Protein AF-A0A183NQT3-F1 (afdb_monomer)

Sequence (171 aa):
MEGVRTRRGADIASDHYLVVANLKLKLKKNWTTGQTAIQRFNTAFLRVTDKLNEFKIALNNRSQVLQDLLKEEETSMEDNWKGIKEALISTCQDVLGLKKHHHKEWISIETLERIKERKNKKAATNNIRTRAEKIQAQAEYIEAKKQVKRSIRADKKKYVEELATTAEKSC

Radius of gyration: 28.98 Å; Cα contacts (8 Å, |Δi|>4): 105; chains: 1; bounding box: 44×87×65 Å

Secondary structure (DSSP, 8-state):
-TTEEEE---SSS-SSPEEEE-------------------B-GGGGGSHHHHHHHHHHHHHHHHHHHHHHHHS---HHHHHHHHHHHHHHHIIIII-B------TTS-HHHHHHHHHHHHHHHHHHH--SHHHHHHHHHHHHHHHHHHHHHHHHHHHHHHHHHHHHHHHT-

Structure (mmCIF, N/CA/C/O backbone):
data_AF-A0A183NQT3-F1
#
_entry.id   AF-A0A183NQT3-F1
#
loop_
_atom_site.group_PDB
_atom_site.id
_atom_site.type_symbol
_atom_site.label_atom_id
_atom_site.label_alt_id
_atom_site.label_comp_id
_atom_site.label_asym_id
_atom_site.label_entity_id
_atom_site.label_seq_id
_atom_site.pdbx_PDB_ins_code
_atom_site.Cartn_x
_atom_site.Cartn_y
_atom_site.Cartn_z
_atom_site.occupancy
_atom_site.B_iso_or_equiv
_atom_site.auth_seq_id
_atom_site.auth_comp_id
_atom_site.auth_asym_id
_atom_site.auth_atom_id
_atom_site.pdbx_PDB_model_num
ATOM 1 N N . MET A 1 1 ? 21.636 42.981 -16.904 1.00 53.44 1 MET A N 1
ATOM 2 C CA . MET A 1 1 ? 20.646 42.003 -16.402 1.00 53.44 1 MET A CA 1
ATOM 3 C C . MET A 1 1 ? 19.330 42.222 -17.138 1.00 53.44 1 MET A C 1
ATOM 5 O O . MET A 1 1 ? 18.613 43.160 -16.816 1.00 53.44 1 MET A O 1
ATOM 9 N N . GLU A 1 2 ? 19.026 41.412 -18.152 1.00 59.16 2 GLU A N 1
ATOM 10 C CA . GLU A 1 2 ? 17.733 41.467 -18.850 1.00 59.16 2 GLU A CA 1
ATOM 11 C C . GLU A 1 2 ? 16.650 40.827 -17.969 1.00 59.16 2 GLU A C 1
ATOM 13 O O . GLU A 1 2 ? 16.724 39.643 -17.656 1.00 59.16 2 GLU A O 1
ATOM 18 N N . GLY A 1 3 ? 15.663 41.612 -17.524 1.00 67.50 3 GLY A N 1
ATOM 19 C CA . GLY A 1 3 ? 14.501 41.103 -16.775 1.00 67.50 3 GLY A CA 1
ATOM 20 C C . GLY A 1 3 ? 14.358 41.585 -15.329 1.00 67.50 3 GLY A C 1
ATOM 21 O O . GLY A 1 3 ? 13.415 41.167 -14.657 1.00 67.50 3 GLY A O 1
ATOM 22 N N . VAL A 1 4 ? 15.240 42.472 -14.858 1.00 74.06 4 VAL A N 1
ATOM 23 C CA . VAL A 1 4 ? 15.110 43.153 -13.559 1.00 74.06 4 VAL A CA 1
ATOM 24 C C . VAL A 1 4 ? 14.459 44.519 -13.773 1.00 74.06 4 VAL A C 1
ATOM 26 O O . VAL A 1 4 ? 14.900 45.287 -14.625 1.00 74.06 4 VAL A O 1
ATOM 29 N N . ARG A 1 5 ? 13.389 44.819 -13.032 1.00 79.50 5 ARG A N 1
ATOM 30 C CA . ARG A 1 5 ? 12.691 46.109 -13.068 1.00 79.50 5 ARG A CA 1
ATOM 31 C C . ARG A 1 5 ? 12.443 46.611 -11.653 1.00 79.50 5 ARG A C 1
ATOM 33 O O . ARG A 1 5 ? 11.871 45.902 -10.828 1.00 79.50 5 ARG A O 1
ATOM 40 N N . THR A 1 6 ? 12.812 47.858 -11.408 1.00 73.75 6 THR A N 1
ATOM 41 C CA . THR A 1 6 ? 12.474 48.577 -10.179 1.00 73.75 6 THR A CA 1
ATOM 42 C C . THR A 1 6 ? 11.069 49.159 -10.317 1.00 73.75 6 THR A C 1
ATOM 44 O O . THR A 1 6 ? 10.767 49.824 -11.308 1.00 73.75 6 THR A O 1
ATOM 47 N N . ARG A 1 7 ? 10.187 48.886 -9.356 1.00 72.75 7 ARG A N 1
ATOM 48 C CA . ARG A 1 7 ? 8.823 49.423 -9.298 1.00 72.75 7 ARG A CA 1
ATOM 49 C C . ARG A 1 7 ? 8.755 50.500 -8.219 1.00 72.75 7 ARG A C 1
ATOM 51 O O . ARG A 1 7 ? 9.222 50.292 -7.102 1.00 72.75 7 ARG A O 1
ATOM 58 N N . ARG A 1 8 ? 8.172 51.654 -8.552 1.00 66.69 8 ARG A N 1
ATOM 59 C CA . ARG A 1 8 ? 7.832 52.683 -7.562 1.00 66.69 8 ARG A CA 1
ATOM 60 C C . ARG A 1 8 ? 6.480 52.341 -6.939 1.00 66.69 8 ARG A C 1
ATOM 62 O O . ARG A 1 8 ? 5.521 52.155 -7.680 1.00 66.69 8 ARG A O 1
ATOM 69 N N . GLY A 1 9 ? 6.434 52.274 -5.609 1.00 65.25 9 GLY A N 1
ATOM 70 C CA . GLY A 1 9 ? 5.207 52.103 -4.830 1.00 65.25 9 GLY A CA 1
ATOM 71 C C . GLY A 1 9 ? 4.992 50.684 -4.303 1.00 65.25 9 GLY A C 1
ATOM 72 O O . GLY A 1 9 ? 4.493 49.814 -5.013 1.00 65.25 9 GLY A O 1
ATOM 73 N N . ALA A 1 10 ? 5.315 50.480 -3.029 1.00 54.84 10 ALA A N 1
ATOM 74 C CA . ALA A 1 10 ? 4.466 49.696 -2.144 1.00 54.84 10 ALA A 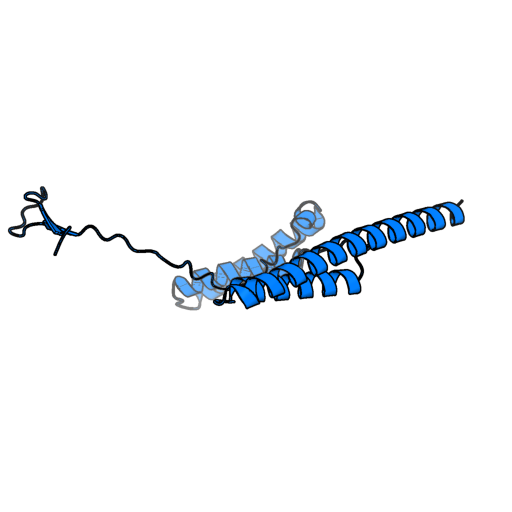CA 1
ATOM 75 C C . ALA A 1 10 ? 3.775 50.717 -1.232 1.00 54.84 10 ALA A C 1
ATOM 77 O O . ALA A 1 10 ? 4.438 51.640 -0.764 1.00 54.84 10 ALA A O 1
ATOM 78 N N . ASP A 1 11 ? 2.465 50.597 -1.031 1.00 57.91 11 ASP A N 1
ATOM 79 C CA . ASP A 1 11 ? 1.673 51.517 -0.200 1.00 57.91 11 ASP A CA 1
ATOM 80 C C . ASP A 1 11 ? 1.883 51.225 1.298 1.00 57.91 11 ASP A C 1
ATOM 82 O O . ASP A 1 11 ? 0.979 50.848 2.035 1.00 57.91 11 ASP A O 1
ATOM 86 N N . ILE A 1 12 ? 3.145 51.268 1.717 1.00 59.06 12 ILE A N 1
ATOM 87 C CA . ILE A 1 12 ? 3.623 51.128 3.090 1.00 59.06 12 ILE A CA 1
ATOM 88 C C . ILE A 1 12 ? 4.791 52.102 3.176 1.00 59.06 12 ILE A C 1
ATOM 90 O O . ILE A 1 12 ? 5.678 52.038 2.329 1.00 59.06 12 ILE A O 1
ATOM 94 N N . ALA A 1 13 ? 4.774 53.010 4.153 1.00 59.91 13 ALA A N 1
ATOM 95 C CA . ALA A 1 13 ? 5.751 54.083 4.354 1.00 59.91 13 ALA A CA 1
ATOM 96 C C . ALA A 1 13 ? 7.201 53.564 4.484 1.00 59.91 13 ALA A C 1
ATOM 98 O O . ALA A 1 13 ? 7.750 53.450 5.575 1.00 59.91 13 ALA A O 1
ATOM 99 N N . SER A 1 14 ? 7.814 53.226 3.354 1.00 68.31 14 SER A N 1
ATOM 100 C CA . SER A 1 14 ? 9.185 52.762 3.217 1.00 68.31 14 SER A CA 1
ATOM 101 C C . SER A 1 14 ? 9.861 53.592 2.134 1.00 68.31 14 SER A C 1
ATOM 103 O O . SER A 1 14 ? 9.324 53.816 1.052 1.00 68.31 14 SER A O 1
ATOM 105 N N . ASP A 1 15 ? 11.059 54.050 2.448 1.00 70.44 15 ASP A N 1
ATOM 106 C CA . ASP A 1 15 ? 11.978 54.814 1.608 1.00 70.44 15 ASP A CA 1
ATOM 107 C C . ASP A 1 15 ? 12.711 53.954 0.558 1.00 70.44 15 ASP A C 1
ATOM 109 O O . ASP A 1 15 ? 13.514 54.466 -0.224 1.00 70.44 15 ASP A O 1
ATOM 113 N N . HIS A 1 16 ? 12.413 52.651 0.489 1.00 71.50 16 HIS A N 1
ATOM 114 C CA . HIS A 1 16 ? 13.068 51.704 -0.409 1.00 71.50 16 HIS A CA 1
ATOM 115 C C . HIS A 1 16 ? 12.208 51.349 -1.635 1.00 71.50 16 HIS A C 1
ATOM 117 O O . HIS A 1 16 ? 11.006 51.100 -1.545 1.00 71.50 16 HIS A O 1
ATOM 123 N N . TYR A 1 17 ? 12.845 51.258 -2.810 1.00 71.94 17 TYR A N 1
ATOM 124 C CA . TYR A 1 17 ? 12.183 50.843 -4.051 1.00 71.94 17 TYR A CA 1
ATOM 125 C C . TYR A 1 17 ? 12.160 49.318 -4.214 1.00 71.94 17 TYR A C 1
ATOM 127 O O . TYR A 1 17 ? 13.194 48.655 -4.121 1.00 71.94 17 TYR A O 1
ATOM 135 N N . LEU A 1 18 ? 10.994 48.758 -4.552 1.00 74.56 18 LEU A N 1
ATOM 136 C CA . LEU A 1 18 ? 10.848 47.328 -4.814 1.00 74.56 18 LEU A CA 1
ATOM 137 C C . LEU A 1 18 ? 11.549 46.949 -6.124 1.00 74.56 18 LEU A C 1
ATOM 139 O O . LEU A 1 18 ? 11.184 47.427 -7.200 1.00 74.56 18 LEU A O 1
ATOM 143 N N . VAL A 1 19 ? 12.512 46.034 -6.058 1.00 81.06 19 VAL A N 1
ATOM 144 C CA . VAL A 1 19 ? 13.180 45.479 -7.241 1.00 81.06 19 VAL A CA 1
ATOM 145 C C . VAL A 1 19 ? 12.607 44.098 -7.542 1.00 81.06 19 VAL A C 1
ATOM 147 O O . VAL A 1 19 ? 12.641 43.204 -6.702 1.00 81.06 19 VAL A O 1
ATOM 150 N N . VAL A 1 20 ? 12.079 43.913 -8.753 1.00 78.62 20 VAL A N 1
ATOM 151 C CA . VAL A 1 20 ? 11.477 42.651 -9.205 1.00 78.62 20 VAL A CA 1
ATOM 152 C C . VAL A 1 20 ? 12.306 42.070 -10.343 1.00 78.62 20 VAL A C 1
ATOM 154 O O . VAL A 1 20 ? 12.566 42.754 -11.331 1.00 78.62 20 VAL A O 1
ATOM 157 N N . ALA A 1 21 ? 12.682 40.796 -10.238 1.00 85.62 21 ALA A N 1
ATOM 158 C CA . ALA A 1 21 ? 13.399 40.069 -11.281 1.00 85.62 21 ALA A CA 1
ATOM 159 C C . ALA A 1 21 ? 12.559 38.899 -11.804 1.00 85.62 21 ALA A C 1
ATOM 161 O O . ALA A 1 21 ? 12.088 38.070 -11.027 1.00 85.62 21 ALA A O 1
ATOM 162 N N . ASN A 1 22 ? 12.405 38.807 -13.125 1.00 80.88 22 ASN A N 1
ATOM 163 C CA . ASN A 1 22 ? 11.745 37.671 -13.765 1.00 80.88 22 ASN A CA 1
ATOM 164 C C . ASN A 1 22 ? 12.778 36.621 -14.184 1.00 80.88 22 ASN A C 1
ATOM 166 O O . ASN A 1 22 ? 13.622 36.875 -15.040 1.00 80.88 22 ASN A O 1
ATOM 170 N N . LEU A 1 23 ? 12.679 35.420 -13.611 1.00 82.56 23 LEU A N 1
ATOM 171 C CA . LEU A 1 23 ? 13.584 34.300 -13.873 1.00 82.56 23 LEU A CA 1
ATOM 172 C C . LEU A 1 23 ? 12.796 33.102 -14.410 1.00 82.56 23 LEU A C 1
ATOM 174 O O . LEU A 1 23 ? 11.821 32.660 -13.805 1.00 82.56 23 LEU A O 1
ATOM 178 N N . LYS A 1 24 ? 13.240 32.537 -15.538 1.00 81.00 24 LYS A N 1
ATOM 179 C CA . LYS A 1 24 ? 12.666 31.311 -16.109 1.00 81.00 24 LYS A CA 1
ATOM 180 C C . LYS A 1 24 ? 13.544 30.117 -15.751 1.00 81.00 24 LYS A C 1
ATOM 182 O O . LYS A 1 24 ? 14.491 29.795 -16.462 1.00 81.00 24 LYS A O 1
ATOM 187 N N . LEU A 1 25 ? 13.217 29.450 -14.650 1.00 80.56 25 LEU A N 1
ATOM 188 C CA . LEU A 1 25 ? 13.940 28.270 -14.177 1.00 80.56 25 LEU A CA 1
ATOM 189 C C . LEU A 1 25 ? 13.197 26.987 -14.566 1.00 80.56 25 LEU A C 1
ATOM 191 O O . LEU A 1 25 ? 11.978 26.889 -14.433 1.00 80.56 25 LEU A O 1
ATOM 195 N N . LYS A 1 26 ? 13.935 25.973 -15.027 1.00 79.06 26 LYS A N 1
ATOM 196 C CA . LYS A 1 26 ? 13.411 24.608 -15.173 1.00 79.06 26 LYS A CA 1
ATOM 197 C C . LYS A 1 26 ? 13.665 23.855 -13.873 1.00 79.06 26 LYS A C 1
ATOM 199 O O . LYS A 1 26 ? 14.770 23.373 -13.643 1.00 79.06 26 LYS A O 1
ATOM 204 N N . LEU A 1 27 ? 12.646 23.748 -13.027 1.00 79.19 27 LEU A N 1
ATOM 205 C CA . LEU A 1 27 ? 12.736 22.969 -11.796 1.00 79.19 27 LEU A CA 1
ATOM 206 C C . LEU A 1 27 ? 12.618 21.478 -12.115 1.00 79.19 27 LEU A C 1
ATOM 208 O O . LEU A 1 27 ? 11.625 21.016 -12.680 1.00 79.19 27 LEU A O 1
ATOM 212 N N . LYS A 1 28 ? 13.640 20.706 -11.742 1.00 74.06 28 LYS A N 1
ATOM 213 C CA . LYS A 1 28 ? 13.549 19.248 -11.745 1.00 74.06 28 LYS A CA 1
ATOM 214 C C . LYS A 1 28 ? 12.831 18.828 -10.469 1.00 74.06 28 LYS A C 1
ATOM 216 O O . LYS A 1 28 ? 13.300 19.109 -9.371 1.00 74.06 28 LYS A O 1
ATOM 221 N N . LYS A 1 29 ? 11.697 18.141 -10.609 1.00 70.69 29 LYS A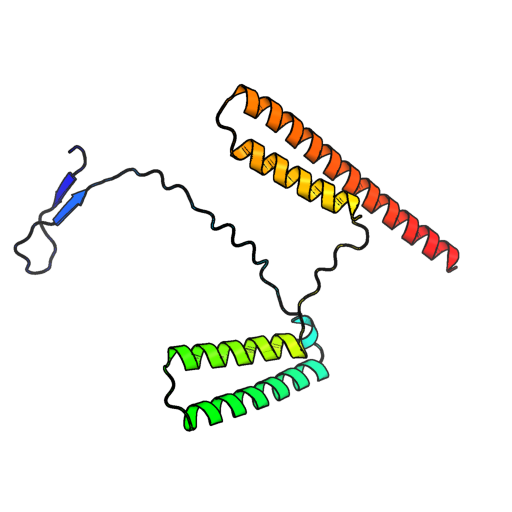 N 1
ATOM 222 C CA . LYS A 1 29 ? 11.017 17.538 -9.463 1.00 70.69 29 LYS A CA 1
ATOM 223 C C . LYS A 1 29 ? 11.902 16.422 -8.910 1.00 70.69 29 LYS A C 1
ATOM 225 O O . LYS A 1 29 ? 12.067 15.386 -9.558 1.00 70.69 29 LYS A O 1
ATOM 230 N N . ASN A 1 30 ? 12.453 16.634 -7.721 1.00 60.88 30 ASN A N 1
ATOM 231 C CA . ASN A 1 30 ? 13.021 15.556 -6.930 1.00 60.88 30 ASN A CA 1
ATOM 232 C C . ASN A 1 30 ? 11.842 14.745 -6.404 1.00 60.88 30 ASN A C 1
ATOM 234 O O . ASN A 1 30 ? 11.227 15.085 -5.398 1.00 60.88 30 ASN A O 1
ATOM 238 N N . TRP A 1 31 ? 11.469 13.699 -7.139 1.00 52.38 31 TRP A N 1
ATOM 239 C CA . TRP A 1 31 ? 10.695 12.630 -6.538 1.00 52.38 31 TRP A CA 1
ATOM 240 C C . TRP A 1 31 ? 11.596 12.042 -5.456 1.00 52.38 31 TRP A C 1
ATOM 242 O O . TRP A 1 31 ? 12.539 11.318 -5.769 1.00 52.38 31 TRP A O 1
ATOM 252 N N . THR A 1 32 ? 11.359 12.389 -4.192 1.00 57.34 32 THR A N 1
ATOM 253 C CA . THR A 1 32 ? 11.777 11.509 -3.109 1.00 57.34 32 THR A CA 1
ATOM 254 C C . THR A 1 32 ? 11.113 10.183 -3.423 1.00 57.34 32 THR A C 1
ATOM 256 O O . THR A 1 32 ? 9.886 10.088 -3.498 1.00 57.34 32 THR A O 1
ATOM 259 N N . THR A 1 33 ? 11.918 9.164 -3.706 1.00 53.53 33 THR A N 1
ATOM 260 C CA . THR A 1 33 ? 11.456 7.783 -3.826 1.00 53.53 33 THR A CA 1
ATOM 261 C C . THR A 1 33 ? 11.044 7.313 -2.429 1.00 53.53 33 THR A C 1
ATOM 263 O O . THR A 1 33 ? 11.646 6.422 -1.849 1.00 53.53 33 THR A O 1
ATOM 266 N N . GLY A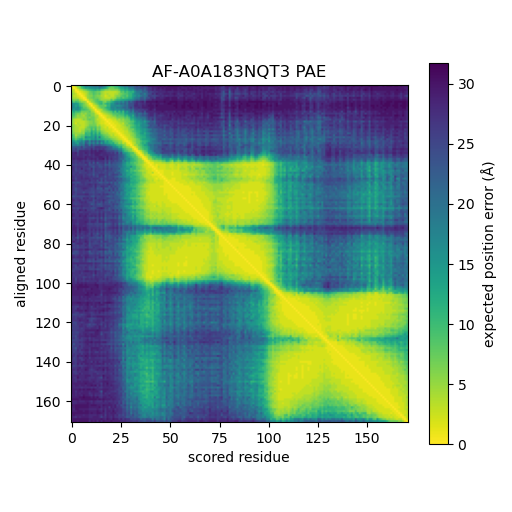 1 34 ? 10.038 7.961 -1.843 1.00 50.69 34 GLY A N 1
ATOM 267 C CA . GLY A 1 34 ? 9.370 7.542 -0.629 1.00 50.69 34 GLY A CA 1
ATOM 268 C C . GLY A 1 34 ? 8.410 6.437 -1.013 1.00 50.69 34 GLY A C 1
ATOM 269 O O . GLY A 1 34 ? 7.204 6.642 -1.090 1.00 50.69 34 GLY A O 1
ATOM 270 N N . GLN A 1 35 ? 8.951 5.263 -1.322 1.00 49.31 35 GLN A N 1
ATOM 271 C CA . GLN A 1 35 ? 8.153 4.058 -1.464 1.00 49.31 35 GLN A CA 1
ATOM 272 C C . GLN A 1 35 ? 7.859 3.474 -0.077 1.00 49.31 35 GLN A C 1
ATOM 274 O O . GLN A 1 35 ? 8.019 2.280 0.141 1.00 49.31 35 GLN A O 1
ATOM 279 N N . THR A 1 36 ? 7.387 4.293 0.863 1.00 53.41 36 THR A N 1
ATOM 280 C CA . THR A 1 36 ? 6.596 3.751 1.965 1.00 53.41 36 THR A CA 1
ATOM 281 C C . THR A 1 36 ? 5.196 3.638 1.397 1.00 53.41 36 THR A C 1
ATOM 283 O O . THR A 1 36 ? 4.457 4.620 1.327 1.00 53.41 36 THR A O 1
ATOM 286 N N . ALA A 1 37 ? 4.862 2.463 0.860 1.00 59.34 37 ALA A N 1
ATOM 287 C CA . ALA A 1 37 ? 3.482 2.173 0.506 1.00 59.34 37 ALA A CA 1
ATOM 288 C C . ALA A 1 37 ? 2.638 2.526 1.733 1.00 59.34 37 ALA A C 1
ATOM 290 O O . ALA A 1 37 ? 2.893 1.979 2.803 1.00 59.34 37 ALA A O 1
ATOM 291 N N . ILE A 1 38 ? 1.716 3.487 1.600 1.00 69.00 38 ILE A N 1
ATOM 292 C CA . ILE A 1 38 ? 0.835 3.883 2.700 1.00 69.00 38 ILE A CA 1
ATOM 293 C C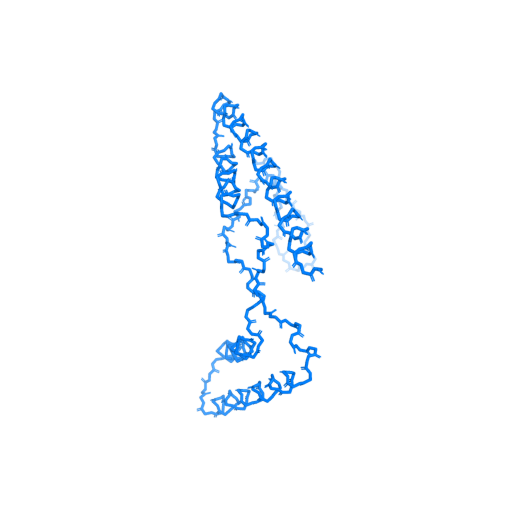 . ILE A 1 38 ? 0.123 2.610 3.146 1.00 69.00 38 ILE A C 1
ATOM 295 O O . ILE A 1 38 ? -0.756 2.110 2.438 1.00 69.00 38 ILE A O 1
ATOM 299 N N . GLN A 1 39 ? 0.550 2.058 4.279 1.00 73.38 39 GLN A N 1
ATOM 300 C CA . GLN A 1 39 ? -0.080 0.892 4.863 1.00 73.38 39 GLN A CA 1
ATOM 301 C C . GLN A 1 39 ? -1.436 1.359 5.377 1.00 73.38 39 GLN A C 1
ATOM 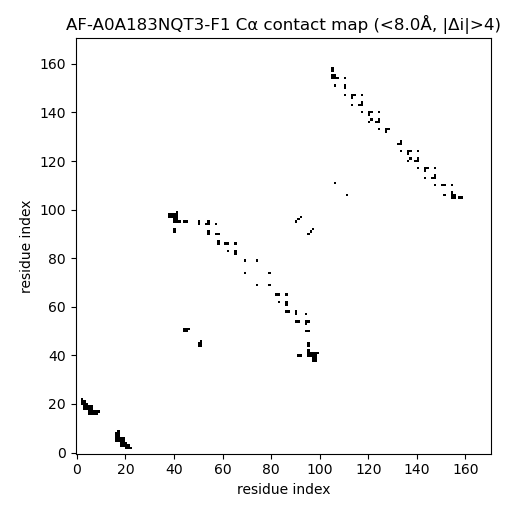303 O O . GLN A 1 39 ? -1.534 2.198 6.268 1.00 73.38 39 GLN A O 1
ATOM 308 N N . ARG A 1 40 ? -2.499 0.898 4.721 1.00 87.12 40 ARG A N 1
ATOM 309 C CA . ARG A 1 40 ? -3.871 1.229 5.107 1.00 87.12 40 ARG A CA 1
ATOM 310 C C . ARG A 1 40 ? -4.329 0.225 6.149 1.00 87.12 40 ARG A C 1
ATOM 312 O O . ARG A 1 40 ? -4.052 -0.957 5.989 1.00 87.12 40 ARG A O 1
ATOM 319 N N . PHE A 1 41 ? -5.073 0.667 7.153 1.00 91.06 41 PHE A N 1
ATOM 320 C CA . PHE A 1 41 ? -5.751 -0.237 8.082 1.00 91.06 41 PHE A CA 1
ATOM 321 C C . PHE A 1 41 ? -7.009 -0.842 7.452 1.00 91.06 41 PHE A C 1
ATOM 323 O O . PHE A 1 41 ? -7.577 -0.290 6.499 1.00 91.06 41 PHE A O 1
ATOM 330 N N . ASN A 1 42 ? -7.451 -1.989 7.966 1.00 88.19 42 ASN A N 1
ATOM 331 C CA . ASN A 1 42 ? -8.672 -2.631 7.495 1.00 88.19 42 ASN A CA 1
ATOM 332 C C . ASN A 1 42 ? -9.928 -1.997 8.119 1.00 88.19 42 ASN A C 1
ATOM 334 O O . ASN A 1 42 ? -10.519 -2.517 9.061 1.00 88.19 42 ASN A O 1
ATOM 338 N N . THR A 1 43 ? -10.384 -0.880 7.552 1.00 89.62 43 THR A N 1
ATOM 339 C CA . THR A 1 43 ? -11.582 -0.170 8.035 1.00 89.62 43 THR A CA 1
ATOM 340 C C . THR A 1 43 ? -12.889 -0.949 7.857 1.00 89.62 43 THR A C 1
ATOM 342 O O . THR A 1 43 ? -13.909 -0.545 8.408 1.00 89.62 43 THR A O 1
ATOM 345 N N . ALA A 1 44 ? -12.891 -2.075 7.131 1.00 89.19 44 ALA A N 1
ATOM 346 C CA . ALA A 1 44 ? -14.075 -2.926 7.017 1.00 89.19 44 ALA A CA 1
ATOM 347 C C . ALA A 1 44 ? -14.484 -3.531 8.369 1.00 89.19 44 ALA A C 1
ATOM 349 O O . ALA A 1 44 ? -15.676 -3.717 8.601 1.00 89.19 44 ALA A O 1
ATOM 350 N N . PHE A 1 45 ? -13.532 -3.765 9.282 1.00 89.12 45 PHE A N 1
ATOM 351 C CA . PHE A 1 45 ? -13.836 -4.278 10.621 1.00 89.12 45 PHE A CA 1
ATOM 352 C C . PHE A 1 45 ? -14.650 -3.304 11.471 1.00 89.12 45 PHE A C 1
ATOM 354 O O . PHE A 1 45 ? -15.401 -3.749 12.328 1.00 89.12 45 PHE A O 1
ATOM 361 N N . LEU A 1 46 ? -14.609 -2.001 11.178 1.00 90.69 46 LEU A N 1
ATOM 362 C CA . LEU A 1 46 ? -15.473 -1.023 11.846 1.00 90.69 46 LEU A CA 1
ATOM 363 C C . LEU A 1 46 ? -16.956 -1.181 11.470 1.00 90.69 46 LEU A C 1
ATOM 365 O O . LEU A 1 46 ? -17.807 -0.560 12.091 1.00 90.69 46 LEU A O 1
ATOM 369 N N . ARG A 1 47 ? -17.290 -1.997 10.461 1.00 90.88 47 ARG A N 1
ATOM 370 C CA . ARG A 1 47 ? -18.685 -2.356 10.158 1.00 90.88 47 ARG A CA 1
ATOM 371 C C . ARG A 1 47 ? -19.198 -3.511 11.017 1.00 90.88 47 ARG A C 1
ATOM 373 O O . ARG A 1 47 ? -20.402 -3.731 11.057 1.00 90.88 47 ARG A O 1
ATOM 380 N N . VAL A 1 48 ? -18.301 -4.257 11.660 1.00 92.81 48 VAL A N 1
ATOM 381 C CA . VAL A 1 48 ? -18.651 -5.358 12.559 1.00 92.81 48 VAL A CA 1
ATOM 382 C C . VAL A 1 48 ? -18.815 -4.778 13.960 1.00 92.81 48 VAL A C 1
ATOM 384 O O . VAL A 1 48 ? -17.867 -4.218 14.508 1.00 92.81 48 VAL A O 1
ATOM 387 N N . THR A 1 49 ? -20.014 -4.902 14.531 1.00 94.62 49 THR A N 1
ATOM 388 C CA . THR A 1 49 ? -20.391 -4.270 15.807 1.00 94.62 49 THR A CA 1
ATOM 389 C C . THR A 1 49 ? -19.423 -4.606 16.941 1.00 94.62 49 THR A C 1
ATOM 391 O O . THR A 1 49 ? -18.951 -3.699 17.625 1.00 94.62 49 THR A O 1
ATOM 394 N N . ASP A 1 50 ? -19.051 -5.880 17.087 1.00 93.75 50 ASP A N 1
ATOM 395 C CA . ASP A 1 50 ? -18.147 -6.332 18.152 1.00 93.75 50 ASP A CA 1
ATOM 396 C C . ASP A 1 50 ? -16.756 -5.706 18.020 1.00 93.75 50 ASP A C 1
ATOM 398 O O . ASP A 1 50 ? -16.214 -5.163 18.980 1.00 93.75 50 ASP A O 1
ATOM 402 N N . LYS A 1 51 ? -16.211 -5.684 16.797 1.00 93.50 51 LYS A N 1
ATOM 403 C CA . LYS A 1 51 ? -14.905 -5.077 16.501 1.00 93.50 51 LYS A CA 1
ATOM 404 C C . LYS A 1 51 ? -14.909 -3.563 16.679 1.00 93.50 51 LYS A C 1
ATOM 406 O O . LYS A 1 51 ? -13.917 -2.994 17.124 1.00 93.50 51 LYS A O 1
ATOM 411 N N . LEU A 1 52 ? -16.010 -2.894 16.342 1.00 94.06 52 LEU A N 1
ATOM 412 C CA . LEU A 1 52 ? -16.163 -1.461 16.583 1.00 94.06 52 LEU A CA 1
ATOM 413 C C . LEU A 1 52 ? -16.199 -1.151 18.087 1.00 94.06 52 LEU A C 1
ATOM 415 O O . LEU A 1 52 ? -15.598 -0.166 18.517 1.00 94.06 52 LEU A O 1
ATOM 419 N N . ASN A 1 53 ? -16.869 -1.980 18.888 1.00 95.56 53 ASN A N 1
ATOM 420 C CA . ASN A 1 53 ? -16.890 -1.826 20.342 1.00 95.56 53 ASN A CA 1
ATOM 421 C C . ASN A 1 53 ? -15.511 -2.091 20.956 1.00 95.56 53 ASN A C 1
ATOM 423 O O . ASN A 1 53 ? -15.043 -1.286 21.758 1.00 95.56 53 ASN A O 1
ATOM 427 N N . GLU A 1 54 ? -14.822 -3.144 20.513 1.00 96.12 54 GLU A N 1
ATOM 428 C CA . GLU A 1 54 ? -13.432 -3.429 20.887 1.00 96.12 54 GLU A CA 1
ATOM 429 C C . GLU A 1 54 ? -12.515 -2.236 20.573 1.00 96.12 54 GLU A C 1
ATOM 431 O O . GLU A 1 54 ? -11.745 -1.802 21.428 1.00 96.12 54 GLU A O 1
ATOM 436 N N . PHE A 1 55 ? -12.658 -1.632 19.386 1.00 96.19 55 PHE A N 1
ATOM 437 C CA . PHE A 1 55 ? -11.902 -0.440 18.993 1.00 96.19 55 PHE A CA 1
ATOM 438 C C . PHE A 1 55 ? -12.165 0.747 19.925 1.00 96.19 55 PHE A C 1
ATOM 440 O O . PHE A 1 55 ? -11.219 1.398 20.366 1.00 96.19 55 PHE A O 1
ATOM 447 N N . LYS A 1 56 ? -13.435 1.026 20.249 1.00 96.06 56 LYS A N 1
ATOM 448 C CA . LYS A 1 56 ? -13.812 2.111 21.170 1.00 96.06 56 LYS A CA 1
ATOM 449 C C . LYS A 1 56 ? -13.213 1.907 22.560 1.00 96.06 56 LYS A C 1
ATOM 451 O O . LYS A 1 56 ? -12.658 2.848 23.116 1.00 96.06 56 LYS A O 1
ATOM 456 N N . ILE A 1 57 ? -13.308 0.692 23.103 1.00 96.31 57 ILE A N 1
ATOM 457 C CA . ILE A 1 57 ? -12.775 0.361 24.431 1.00 96.31 57 ILE A CA 1
ATOM 458 C C . ILE A 1 57 ? -11.252 0.508 24.435 1.00 96.31 57 ILE A C 1
ATOM 460 O O . ILE A 1 57 ? -10.707 1.210 25.283 1.00 96.31 57 ILE A O 1
ATOM 464 N N . ALA A 1 58 ? -10.564 -0.089 23.458 1.00 96.81 58 ALA A N 1
ATOM 465 C CA . ALA A 1 58 ? -9.110 -0.018 23.358 1.00 96.81 58 ALA A CA 1
ATOM 466 C C . ALA A 1 58 ? -8.608 1.426 23.198 1.00 96.81 58 ALA A C 1
ATOM 468 O O . ALA A 1 58 ? -7.628 1.809 23.839 1.00 96.81 58 ALA A O 1
ATOM 469 N N . LEU A 1 59 ? -9.296 2.238 22.387 1.00 96.44 59 LEU A N 1
ATOM 470 C CA . LEU A 1 59 ? -8.957 3.648 22.218 1.00 96.44 59 LEU A CA 1
ATOM 471 C C . LEU A 1 59 ? -9.155 4.430 23.517 1.00 96.44 59 LEU A C 1
ATOM 473 O O . LEU A 1 59 ? -8.267 5.175 23.914 1.00 96.44 59 LEU A O 1
ATOM 477 N N . ASN A 1 60 ? -10.295 4.253 24.186 1.00 96.19 60 ASN A N 1
ATOM 478 C CA . ASN A 1 60 ? -10.594 4.954 25.434 1.00 96.19 60 ASN A CA 1
ATOM 479 C C . ASN A 1 60 ? -9.577 4.620 26.526 1.00 96.19 60 ASN A C 1
ATOM 481 O O . ASN A 1 60 ? -9.070 5.527 27.178 1.00 96.19 60 ASN A O 1
ATOM 485 N N . ASN A 1 61 ? -9.221 3.343 26.668 1.00 95.19 61 ASN A N 1
ATOM 486 C CA . ASN A 1 61 ? -8.229 2.909 27.647 1.00 95.19 61 ASN A CA 1
ATOM 487 C C . ASN A 1 61 ? -6.865 3.568 27.391 1.00 95.19 61 ASN A C 1
ATOM 489 O O . ASN A 1 61 ? -6.241 4.071 28.319 1.00 95.19 61 ASN A O 1
ATOM 493 N N . ARG A 1 62 ? -6.410 3.625 26.132 1.00 95.19 62 ARG A N 1
ATOM 494 C CA . ARG A 1 62 ? -5.140 4.286 25.785 1.00 95.19 62 ARG A CA 1
ATOM 495 C C . ARG A 1 62 ? -5.187 5.796 25.947 1.00 95.19 62 ARG A C 1
ATOM 497 O O . ARG A 1 62 ? -4.213 6.378 26.408 1.00 95.19 62 ARG A O 1
ATOM 504 N N . SER A 1 63 ? -6.300 6.424 25.585 1.00 92.44 63 SER A N 1
ATOM 505 C CA . SER A 1 63 ? -6.498 7.858 25.788 1.00 92.44 63 SER A CA 1
ATOM 506 C C . SER A 1 63 ? -6.476 8.221 27.270 1.00 92.44 63 SER A C 1
ATOM 508 O O . SER A 1 63 ? -5.930 9.261 27.615 1.00 92.44 63 SER A O 1
ATOM 510 N N . GLN A 1 64 ? -7.016 7.364 28.141 1.00 94.06 64 GLN A N 1
ATOM 511 C CA . GLN A 1 64 ? -6.955 7.570 29.586 1.00 94.06 64 GLN A CA 1
ATOM 512 C C . GLN A 1 64 ? -5.510 7.510 30.093 1.00 94.06 64 GLN A C 1
ATOM 514 O O . GLN A 1 64 ? -5.054 8.453 30.729 1.00 94.06 64 GLN A O 1
ATOM 519 N N . VAL A 1 65 ? -4.762 6.465 29.717 1.00 92.38 65 VAL A N 1
ATOM 520 C CA . VAL A 1 65 ? -3.331 6.339 30.055 1.00 92.38 65 VAL A CA 1
ATOM 521 C C . VAL A 1 65 ? -2.535 7.550 29.561 1.00 92.38 65 VAL A C 1
ATOM 523 O O . VAL A 1 65 ? -1.711 8.085 30.294 1.00 92.38 65 VAL A O 1
ATOM 526 N N . LEU A 1 66 ? -2.813 8.020 28.340 1.00 90.75 66 LEU A N 1
ATOM 527 C CA . LEU A 1 66 ? -2.191 9.223 27.791 1.00 90.75 66 LEU A CA 1
ATOM 528 C C . LEU A 1 66 ? -2.533 10.467 28.624 1.00 90.75 66 LEU A C 1
ATOM 530 O O . LEU A 1 66 ? -1.648 11.253 28.928 1.00 90.75 66 LEU A O 1
ATOM 534 N N . GLN A 1 67 ? -3.799 10.664 28.995 1.00 89.75 67 GLN A N 1
ATOM 535 C CA . GLN A 1 67 ? -4.205 11.811 29.812 1.00 89.75 67 GLN A CA 1
ATOM 536 C C . GLN A 1 67 ? -3.552 11.816 31.190 1.00 89.75 67 GLN A C 1
ATOM 538 O O . GLN A 1 67 ? -3.244 12.890 31.695 1.00 89.75 67 GLN A O 1
ATOM 543 N N . ASP A 1 68 ? -3.378 10.649 31.802 1.00 90.44 68 ASP A N 1
ATOM 544 C CA . ASP A 1 68 ? -2.766 10.553 33.122 1.00 90.44 68 ASP A CA 1
ATOM 545 C C . ASP A 1 68 ? -1.255 10.823 33.044 1.00 90.44 68 ASP A C 1
ATOM 547 O O . ASP A 1 68 ? -0.755 11.627 33.825 1.00 90.44 68 ASP A O 1
ATOM 551 N N . LEU A 1 69 ? -0.568 10.323 32.007 1.00 88.44 69 LEU A N 1
ATOM 552 C CA . LEU A 1 69 ? 0.823 10.699 31.699 1.00 88.44 69 LEU A CA 1
ATOM 553 C C . LEU A 1 69 ? 0.992 12.216 31.507 1.00 88.44 69 LEU A C 1
ATOM 555 O O . LEU A 1 69 ? 1.908 12.814 32.060 1.00 88.44 69 LEU A O 1
ATOM 559 N N . LEU A 1 70 ? 0.073 12.855 30.777 1.00 87.00 70 LEU A N 1
ATOM 560 C CA . LEU A 1 70 ? 0.104 14.302 30.521 1.00 87.00 70 LEU A CA 1
ATOM 561 C C . LEU A 1 70 ? -0.126 15.167 31.770 1.00 87.00 70 LEU A C 1
ATOM 563 O O . LEU A 1 70 ? 0.140 16.366 31.734 1.00 87.00 70 LEU A O 1
ATOM 567 N N . LYS A 1 71 ? -0.678 14.605 32.852 1.00 84.81 71 LYS A N 1
ATOM 568 C CA . LYS A 1 71 ? -0.834 15.313 34.134 1.00 84.81 71 LYS A CA 1
ATOM 569 C C . LYS A 1 71 ? 0.406 15.184 35.016 1.00 84.81 71 LYS A C 1
ATOM 571 O O . LYS A 1 71 ? 0.612 16.043 35.869 1.00 84.81 71 LYS A O 1
ATOM 576 N N . GLU A 1 72 ? 1.172 14.107 34.854 1.00 80.44 72 GLU A N 1
ATOM 577 C CA . GLU A 1 72 ? 2.350 13.805 35.673 1.00 80.44 72 GLU A CA 1
ATOM 578 C C . GLU A 1 72 ? 3.644 14.385 35.088 1.00 80.44 72 GLU A C 1
ATOM 580 O O . GLU A 1 72 ? 4.555 14.718 35.845 1.00 80.44 72 GLU A O 1
ATOM 585 N N . GLU A 1 73 ? 3.726 14.541 33.765 1.00 78.31 73 GLU A N 1
ATOM 586 C CA . GLU A 1 73 ? 4.939 14.966 33.067 1.00 78.31 73 GLU A CA 1
ATOM 587 C C . GLU A 1 73 ? 4.729 16.294 32.319 1.00 78.31 73 GLU A C 1
ATOM 589 O O . GLU A 1 73 ? 3.751 16.480 31.595 1.00 78.31 73 GLU A O 1
ATOM 594 N N . GLU A 1 74 ? 5.659 17.240 32.485 1.00 75.06 74 GLU A N 1
ATOM 595 C CA . GLU A 1 74 ? 5.630 18.536 31.799 1.00 75.06 74 GLU A CA 1
ATOM 596 C C . GLU A 1 74 ? 6.162 18.369 30.362 1.00 75.06 74 GLU A C 1
ATOM 598 O O . GLU A 1 74 ? 7.318 18.651 30.046 1.00 75.06 74 GLU A O 1
ATOM 603 N N . THR A 1 75 ? 5.323 17.818 29.484 1.00 79.31 75 THR A N 1
ATOM 604 C CA . THR A 1 75 ? 5.679 17.475 28.102 1.00 79.31 75 THR A CA 1
ATOM 605 C C . THR A 1 75 ? 5.441 18.631 27.129 1.00 79.31 75 THR A C 1
ATOM 607 O O . THR A 1 75 ? 4.486 19.407 27.236 1.00 79.31 75 THR A O 1
ATOM 610 N N . SER A 1 76 ? 6.305 18.741 26.115 1.00 89.25 76 SER A N 1
ATOM 611 C CA . SER A 1 76 ? 6.130 19.712 25.031 1.00 89.25 76 SER A CA 1
ATOM 612 C C . SER A 1 76 ? 4.852 19.427 24.242 1.00 89.25 76 SER A C 1
ATOM 614 O O . SER A 1 76 ? 4.433 18.281 24.074 1.00 89.25 76 SER A O 1
ATOM 616 N N . MET A 1 77 ? 4.257 20.465 23.653 1.00 87.62 77 MET A N 1
ATOM 617 C CA . MET A 1 77 ? 3.068 20.300 22.816 1.00 87.62 77 MET A CA 1
ATOM 618 C C . MET A 1 77 ? 3.312 19.394 21.593 1.00 87.62 77 MET A C 1
ATOM 620 O O . MET A 1 77 ? 2.393 18.717 21.128 1.00 87.62 77 MET A O 1
ATOM 624 N N . GLU A 1 78 ? 4.554 19.338 21.103 1.00 87.38 78 GLU A N 1
ATOM 625 C CA . GLU A 1 78 ? 4.966 18.414 20.038 1.00 87.38 78 GLU A CA 1
ATOM 626 C C . GLU A 1 78 ? 4.937 16.951 20.519 1.00 87.38 78 GLU A C 1
ATOM 628 O O . GLU A 1 78 ? 4.441 16.069 19.812 1.00 87.38 78 GLU A O 1
ATOM 633 N N . ASP A 1 79 ? 5.393 16.698 21.748 1.00 87.94 79 ASP A N 1
ATOM 634 C CA . ASP A 1 79 ? 5.384 15.367 22.362 1.00 87.94 79 ASP A CA 1
ATOM 635 C C . ASP A 1 79 ? 3.949 14.905 22.642 1.00 87.94 79 ASP A C 1
ATOM 637 O O . ASP A 1 79 ? 3.594 13.757 22.366 1.00 87.94 79 ASP A O 1
ATOM 641 N N . ASN A 1 80 ? 3.079 15.829 23.055 1.00 88.62 80 ASN A N 1
ATOM 642 C CA . ASN A 1 80 ? 1.650 15.568 23.251 1.00 88.62 80 ASN A CA 1
ATOM 643 C C . ASN A 1 80 ? 0.990 15.127 21.945 1.00 88.62 80 ASN A C 1
ATOM 645 O O . ASN A 1 80 ? 0.262 14.131 21.891 1.00 88.62 80 ASN A O 1
ATOM 649 N N . TRP A 1 81 ? 1.275 15.849 2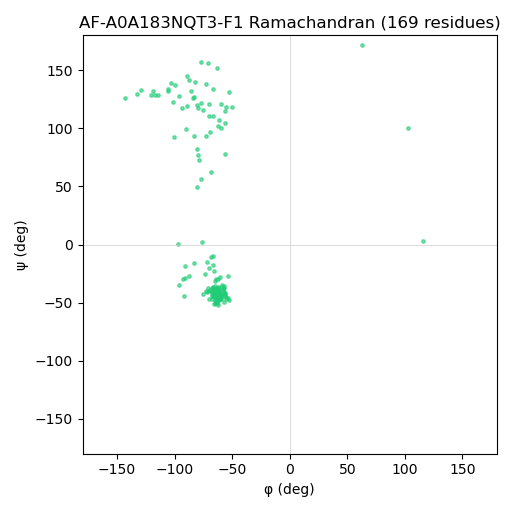0.861 1.00 91.88 81 TRP A N 1
ATOM 650 C CA . TRP A 1 81 ? 0.767 15.508 19.540 1.00 91.88 81 TRP A CA 1
ATOM 651 C C . TRP A 1 81 ? 1.277 14.145 19.059 1.00 91.88 81 TRP A C 1
ATOM 653 O O . TRP A 1 81 ? 0.515 13.350 18.493 1.00 91.88 81 TRP A O 1
ATOM 663 N N . LYS A 1 82 ? 2.550 13.838 19.325 1.00 93.00 82 LYS A N 1
ATOM 664 C CA . LYS A 1 82 ? 3.146 12.535 19.027 1.00 93.00 82 LYS A CA 1
ATOM 665 C C . LYS A 1 82 ? 2.452 11.409 19.797 1.00 93.00 82 LYS A C 1
ATOM 667 O O . LYS A 1 82 ? 2.061 10.424 19.170 1.00 93.00 82 LYS A O 1
ATOM 672 N N . GLY A 1 83 ? 2.208 11.582 21.094 1.00 92.56 83 GLY A N 1
ATOM 673 C CA . GLY A 1 83 ? 1.518 10.594 21.925 1.00 92.56 83 GLY A CA 1
ATOM 674 C C . GLY A 1 83 ? 0.091 10.297 21.448 1.00 92.56 83 GLY A C 1
ATOM 675 O O . GLY A 1 83 ? -0.287 9.133 21.301 1.00 92.56 83 GLY A O 1
ATOM 676 N N . ILE A 1 84 ? -0.685 11.328 21.085 1.00 92.38 84 ILE A N 1
ATOM 677 C CA . ILE A 1 84 ? -2.033 11.153 20.505 1.00 92.38 84 ILE A CA 1
ATOM 678 C C . ILE A 1 84 ? -1.964 10.336 19.211 1.00 92.38 84 ILE A C 1
ATOM 680 O O . ILE A 1 84 ? -2.745 9.404 18.990 1.00 92.38 84 ILE A O 1
ATOM 684 N N . LYS A 1 85 ? -1.014 10.678 18.338 1.00 93.81 85 LYS A N 1
ATOM 685 C CA . LYS A 1 85 ? -0.825 9.987 17.065 1.00 93.81 85 LYS A CA 1
ATOM 686 C C . LYS A 1 85 ? -0.452 8.518 17.280 1.00 93.81 85 LYS A C 1
ATOM 688 O O . LYS A 1 85 ? -0.994 7.653 16.592 1.00 93.81 85 LYS A O 1
ATOM 693 N N . GLU A 1 86 ? 0.429 8.225 18.230 1.00 93.31 86 GLU A N 1
ATOM 694 C CA . GLU A 1 86 ? 0.847 6.864 18.579 1.00 93.31 86 GLU A CA 1
ATOM 695 C C . GLU A 1 86 ? -0.292 6.044 19.198 1.00 93.31 86 GLU A C 1
ATOM 697 O O . GLU A 1 86 ? -0.496 4.894 18.800 1.00 93.31 86 GLU A O 1
ATOM 702 N N . ALA A 1 87 ? -1.106 6.631 20.081 1.00 94.38 87 ALA A N 1
ATOM 703 C CA . ALA A 1 87 ? -2.285 5.978 20.653 1.00 94.38 87 ALA A CA 1
ATOM 704 C C . ALA A 1 87 ? -3.311 5.585 19.572 1.00 94.38 87 ALA A C 1
ATOM 706 O O . ALA A 1 87 ? -3.842 4.470 19.571 1.00 94.38 87 ALA A O 1
ATOM 707 N N . LEU A 1 88 ? -3.552 6.467 18.596 1.00 93.81 88 LEU A N 1
ATOM 708 C CA . LEU A 1 88 ? -4.445 6.183 17.470 1.00 93.81 88 LEU A CA 1
ATOM 709 C C . LEU A 1 88 ? -3.882 5.100 16.541 1.00 93.81 88 LEU A C 1
ATOM 711 O O . LEU A 1 88 ? -4.605 4.171 16.171 1.00 93.81 88 LEU A O 1
ATOM 715 N N . ILE A 1 89 ? -2.602 5.201 16.166 1.00 93.12 89 ILE A N 1
ATOM 716 C CA . ILE A 1 89 ? -1.948 4.245 15.261 1.00 93.12 89 ILE A CA 1
ATOM 717 C C . ILE A 1 89 ? -1.888 2.854 15.893 1.00 93.12 89 ILE A C 1
ATOM 719 O O . ILE A 1 89 ? -2.285 1.889 15.242 1.00 93.12 89 ILE A O 1
ATOM 723 N N . SER A 1 90 ? -1.453 2.752 17.151 1.00 93.88 90 SER A N 1
ATOM 724 C CA . SER A 1 90 ? -1.379 1.477 17.878 1.00 93.88 90 SER A CA 1
ATOM 725 C C . SER A 1 90 ? -2.751 0.816 17.998 1.00 93.88 90 SER A C 1
ATOM 727 O O . SER A 1 90 ? -2.899 -0.355 17.666 1.00 93.88 90 SER A O 1
ATOM 729 N N . THR A 1 91 ? -3.797 1.575 18.339 1.00 95.56 91 THR A N 1
ATOM 730 C CA . THR A 1 91 ? -5.167 1.036 18.406 1.00 95.56 91 THR A CA 1
ATOM 731 C C . THR A 1 91 ? -5.665 0.532 17.060 1.00 95.56 91 THR A C 1
ATOM 733 O O . THR A 1 91 ? -6.249 -0.550 16.977 1.00 95.56 91 THR A O 1
ATOM 736 N N . CYS A 1 92 ? -5.416 1.282 15.987 1.00 93.31 92 CYS A N 1
ATOM 737 C CA . CYS A 1 92 ? -5.764 0.829 14.645 1.00 93.31 92 CYS A CA 1
ATOM 738 C C . CYS A 1 92 ? -4.994 -0.441 14.268 1.00 93.31 92 CYS A C 1
ATOM 740 O O . CYS A 1 92 ? -5.563 -1.340 13.650 1.00 93.31 92 CYS A O 1
ATOM 742 N N . GLN A 1 93 ? -3.721 -0.536 14.642 1.00 93.12 93 GLN A N 1
ATOM 743 C CA . GLN A 1 93 ? -2.891 -1.693 14.343 1.00 93.12 93 GLN A CA 1
ATOM 744 C C . GLN A 1 93 ? -3.343 -2.947 15.097 1.00 93.12 93 GLN A C 1
ATOM 746 O O . GLN A 1 93 ? -3.445 -4.002 14.473 1.00 93.12 93 GLN A O 1
ATOM 751 N N . ASP A 1 94 ? -3.691 -2.823 16.375 1.00 93.75 94 ASP A N 1
ATOM 752 C CA . ASP A 1 94 ? -4.075 -3.964 17.208 1.00 93.75 94 ASP A CA 1
ATOM 753 C C . ASP A 1 94 ? -5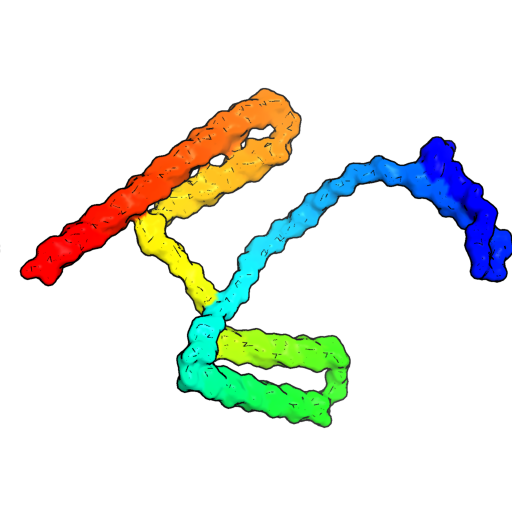.481 -4.478 16.892 1.00 93.75 94 ASP A C 1
ATOM 755 O O . ASP A 1 94 ? -5.698 -5.684 16.799 1.00 93.75 94 ASP A O 1
ATOM 759 N N . VAL A 1 95 ? -6.444 -3.570 16.690 1.00 94.75 95 VAL A N 1
ATOM 760 C CA . VAL A 1 95 ? -7.854 -3.958 16.521 1.00 94.75 95 VAL A CA 1
ATOM 761 C C . VAL A 1 95 ? -8.220 -4.171 15.054 1.00 94.75 95 VAL A C 1
ATOM 763 O O . VAL A 1 95 ? -8.914 -5.133 14.717 1.00 94.75 95 VAL A O 1
ATOM 766 N N . LEU A 1 96 ? -7.783 -3.270 14.166 1.00 92.75 96 LEU A N 1
ATOM 767 C CA . LEU A 1 96 ? -8.143 -3.322 12.743 1.00 92.75 96 LEU A CA 1
ATOM 768 C C . LEU A 1 96 ? -7.114 -4.098 11.922 1.00 92.75 96 LEU A C 1
ATOM 770 O O . LEU A 1 96 ? -7.456 -4.678 10.890 1.00 92.75 96 LEU A O 1
ATOM 774 N N . GLY A 1 97 ? -5.852 -4.093 12.347 1.00 90.81 97 GLY A N 1
ATOM 775 C CA . GLY A 1 97 ? -4.759 -4.662 11.578 1.00 90.81 97 GLY A CA 1
ATOM 776 C C . GLY A 1 97 ? -4.532 -3.954 10.242 1.00 90.81 97 GLY A C 1
ATOM 777 O O . GLY A 1 97 ? -5.295 -3.099 9.768 1.00 90.81 97 GLY A O 1
ATOM 778 N N . LEU A 1 98 ? -3.437 -4.331 9.590 1.00 87.75 98 LEU A N 1
ATOM 779 C CA . LEU A 1 98 ? -3.129 -3.828 8.261 1.00 87.75 98 LEU A CA 1
ATOM 780 C C . LEU A 1 98 ? -4.058 -4.460 7.227 1.00 87.75 98 LEU A C 1
ATOM 782 O O . LEU A 1 98 ? -4.311 -5.667 7.223 1.00 87.75 98 LEU A O 1
ATOM 786 N N . LYS A 1 99 ? -4.530 -3.635 6.293 1.00 84.12 99 LYS A N 1
ATOM 787 C CA . LYS A 1 99 ? -5.249 -4.098 5.116 1.00 84.12 99 LYS A CA 1
ATOM 788 C C . LYS A 1 99 ? -4.306 -4.980 4.319 1.00 84.12 99 LYS A C 1
ATOM 790 O O . LYS A 1 99 ? -3.389 -4.497 3.652 1.00 84.12 99 LYS A O 1
ATOM 795 N N . LYS A 1 100 ? -4.565 -6.283 4.365 1.00 75.19 100 LYS A N 1
ATOM 796 C CA . LYS A 1 100 ? -3.871 -7.241 3.520 1.00 75.19 100 LYS A CA 1
ATOM 797 C C . LYS A 1 100 ? -4.145 -6.854 2.072 1.00 75.19 100 LYS A C 1
ATOM 799 O O . LYS A 1 100 ? -5.292 -6.760 1.627 1.00 75.19 100 LYS A O 1
ATOM 804 N N . HIS A 1 101 ? -3.075 -6.589 1.333 1.00 65.06 101 HIS A N 1
ATOM 805 C CA . HIS A 1 101 ? -3.161 -6.615 -0.111 1.00 65.06 101 HIS A CA 1
ATOM 806 C C . HIS A 1 101 ? -3.359 -8.074 -0.480 1.00 65.06 101 HIS A C 1
ATOM 808 O O . HIS A 1 101 ? -2.397 -8.831 -0.547 1.00 65.06 101 HIS A O 1
ATOM 814 N N . HIS A 1 102 ? -4.611 -8.470 -0.695 1.00 57.91 102 HIS A N 1
ATOM 815 C CA . HIS A 1 102 ? -4.867 -9.674 -1.458 1.00 57.91 102 HIS A CA 1
ATOM 816 C C . HIS A 1 102 ? -4.232 -9.427 -2.824 1.00 57.91 102 HIS A C 1
ATOM 818 O O . HIS A 1 102 ? -4.754 -8.676 -3.658 1.00 57.91 102 HIS A O 1
ATOM 824 N N . HIS A 1 103 ? -3.043 -9.988 -3.032 1.00 58.78 103 HIS A N 1
ATOM 825 C CA . HIS A 1 103 ? -2.639 -10.311 -4.380 1.00 58.78 103 HIS A CA 1
ATOM 826 C C . HIS A 1 103 ? -3.787 -11.134 -4.938 1.00 58.78 103 HIS A C 1
ATOM 828 O O . HIS A 1 103 ? -4.330 -11.996 -4.248 1.00 58.78 103 HIS A O 1
ATOM 834 N N . LYS A 1 104 ? -4.247 -10.778 -6.135 1.00 65.38 104 LYS A N 1
ATOM 835 C CA . LYS A 1 104 ? -5.230 -11.619 -6.799 1.00 65.38 104 LYS A CA 1
ATOM 836 C C . LYS A 1 104 ? -4.593 -13.005 -6.852 1.00 65.38 104 LYS A C 1
ATOM 838 O O . LYS A 1 104 ? -3.511 -13.101 -7.421 1.00 65.38 104 LYS A O 1
ATOM 843 N N . GLU A 1 105 ? -5.207 -14.000 -6.214 1.00 64.88 105 GLU A N 1
ATOM 844 C CA . GLU A 1 105 ? -4.608 -15.330 -5.996 1.00 64.88 105 GLU A CA 1
ATOM 845 C C . GLU A 1 105 ? -4.112 -15.958 -7.301 1.00 64.88 105 GLU A C 1
ATOM 847 O O . GLU A 1 105 ? -3.138 -16.697 -7.316 1.00 64.88 105 GLU A O 1
ATOM 852 N N . TRP A 1 106 ? -4.726 -15.569 -8.419 1.00 81.56 106 TRP A N 1
ATOM 853 C CA . TRP A 1 106 ? -4.344 -16.007 -9.749 1.00 81.56 106 TRP A CA 1
ATOM 854 C C . TRP A 1 106 ? -3.017 -15.457 -10.278 1.00 81.56 106 TRP A C 1
ATOM 856 O O . TRP A 1 106 ? -2.492 -16.024 -11.226 1.00 81.56 106 TRP A O 1
ATOM 866 N N . ILE A 1 107 ? -2.477 -14.352 -9.748 1.00 85.12 107 ILE A N 1
ATOM 867 C CA . ILE A 1 107 ? -1.220 -13.778 -10.254 1.00 85.12 107 ILE A CA 1
ATOM 868 C C . ILE A 1 107 ? -0.047 -14.575 -9.689 1.00 85.12 107 ILE A C 1
ATOM 870 O O . ILE A 1 107 ? 0.202 -14.550 -8.484 1.00 85.12 107 ILE A O 1
ATOM 874 N N . SER A 1 108 ? 0.717 -15.212 -10.573 1.00 88.62 108 SER A N 1
ATOM 875 C CA . SER A 1 108 ? 1.873 -16.018 -10.195 1.00 88.62 108 SER A CA 1
ATOM 876 C C . SER A 1 108 ? 3.050 -15.165 -9.707 1.00 88.62 108 SER A C 1
ATOM 878 O O . SER A 1 108 ? 3.212 -13.995 -10.078 1.00 88.62 108 SER A O 1
ATOM 880 N N . ILE A 1 109 ? 3.921 -15.776 -8.896 1.00 87.62 109 ILE A N 1
ATOM 881 C CA . ILE A 1 109 ? 5.188 -15.170 -8.450 1.00 87.62 109 ILE A CA 1
ATOM 882 C C . ILE A 1 109 ? 6.047 -14.782 -9.664 1.00 87.62 109 ILE A C 1
ATOM 884 O O . ILE A 1 109 ? 6.571 -13.670 -9.718 1.00 87.62 109 ILE A O 1
ATOM 888 N N . GLU A 1 110 ? 6.094 -15.638 -10.687 1.00 89.94 110 GLU A N 1
ATOM 889 C CA . GLU A 1 110 ? 6.814 -15.375 -11.937 1.00 89.94 110 GLU A CA 1
ATOM 890 C C . GLU A 1 110 ? 6.309 -14.093 -12.631 1.00 89.94 110 GLU A C 1
ATOM 892 O O . GLU A 1 110 ? 7.094 -13.242 -13.061 1.00 89.94 110 GLU A O 1
ATOM 897 N N . THR A 1 111 ? 4.989 -13.879 -12.698 1.00 91.94 111 THR A N 1
ATOM 898 C CA . THR A 1 111 ? 4.425 -12.636 -13.248 1.00 91.94 111 THR A CA 1
ATOM 899 C C . THR A 1 111 ? 4.813 -11.410 -12.417 1.00 91.94 111 THR A C 1
ATOM 901 O O . THR A 1 111 ? 5.077 -10.342 -12.985 1.00 91.94 111 THR A O 1
ATOM 904 N N . LEU A 1 112 ? 4.877 -11.527 -11.086 1.00 89.12 112 LEU A N 1
ATOM 905 C CA . LEU A 1 112 ? 5.323 -10.433 -10.215 1.00 89.12 112 LEU A CA 1
ATOM 906 C C . LEU A 1 112 ? 6.793 -10.066 -10.465 1.00 89.12 112 LEU A C 1
ATOM 908 O O . LEU A 1 112 ? 7.117 -8.875 -10.558 1.00 89.12 112 LEU A O 1
ATOM 912 N N . GLU A 1 113 ? 7.665 -11.057 -10.647 1.00 92.06 113 GLU A N 1
ATOM 913 C CA . GLU A 1 113 ? 9.072 -10.848 -11.002 1.00 92.06 113 GLU A CA 1
ATOM 914 C C . GLU A 1 113 ? 9.214 -10.147 -12.356 1.00 92.06 113 GLU A C 1
ATOM 916 O O . GLU A 1 113 ? 9.883 -9.113 -12.449 1.00 92.06 113 GLU A O 1
ATOM 921 N N . ARG A 1 114 ? 8.476 -10.594 -13.379 1.00 93.88 114 ARG A N 1
ATOM 922 C CA . ARG A 1 114 ? 8.444 -9.940 -14.701 1.00 93.88 114 ARG A CA 1
ATOM 923 C C . ARG A 1 114 ? 7.959 -8.486 -14.619 1.00 93.88 114 ARG A C 1
ATOM 925 O O . ARG A 1 114 ? 8.455 -7.605 -15.329 1.00 93.88 114 ARG A O 1
ATOM 932 N N . ILE A 1 115 ? 6.997 -8.180 -13.739 1.00 92.50 115 ILE A N 1
ATOM 933 C CA . ILE A 1 115 ? 6.545 -6.799 -13.492 1.00 92.50 115 ILE A CA 1
ATOM 934 C C . ILE A 1 115 ? 7.671 -5.955 -12.887 1.00 92.50 115 ILE A C 1
ATOM 936 O O . ILE A 1 115 ? 7.830 -4.794 -13.289 1.00 92.50 115 ILE A O 1
ATOM 940 N N . LYS A 1 116 ? 8.424 -6.508 -11.929 1.00 91.81 116 LYS A N 1
ATOM 941 C CA . LYS A 1 116 ? 9.579 -5.848 -11.306 1.00 91.81 116 LYS A CA 1
ATOM 942 C C . LYS A 1 116 ? 10.676 -5.592 -12.340 1.00 91.81 116 LYS A C 1
ATOM 944 O O . LYS A 1 116 ? 11.122 -4.455 -12.477 1.00 91.81 116 LYS A O 1
ATOM 949 N N . GLU A 1 117 ? 11.020 -6.589 -13.146 1.00 91.88 117 GLU A N 1
ATOM 950 C CA . GLU A 1 117 ? 12.020 -6.479 -14.209 1.00 91.88 117 GLU A CA 1
ATOM 951 C C . GLU A 1 117 ? 11.647 -5.401 -15.242 1.00 91.88 117 GLU A C 1
ATOM 953 O O . GLU A 1 117 ? 12.440 -4.509 -15.552 1.00 91.88 117 GLU A O 1
ATOM 958 N N . ARG A 1 118 ? 10.389 -5.389 -15.704 1.00 96.69 118 ARG A N 1
ATOM 959 C CA . ARG A 1 118 ? 9.874 -4.345 -16.604 1.00 96.69 118 ARG A CA 1
ATOM 960 C C . ARG A 1 118 ? 9.989 -2.941 -15.993 1.00 96.69 118 ARG A C 1
ATOM 962 O O . ARG A 1 118 ? 10.241 -1.978 -16.722 1.00 96.69 118 ARG A O 1
ATOM 969 N N . LYS A 1 119 ? 9.759 -2.787 -14.681 1.00 93.81 119 LYS A N 1
ATOM 970 C CA . LYS A 1 119 ? 9.929 -1.497 -13.982 1.00 93.81 119 LYS A CA 1
ATOM 971 C C . LYS A 1 119 ? 11.398 -1.071 -13.969 1.00 93.81 119 LYS A C 1
ATOM 973 O O . LYS A 1 119 ? 11.671 0.084 -14.291 1.00 93.81 119 LYS A O 1
ATOM 978 N N . ASN A 1 120 ? 12.314 -1.993 -13.684 1.00 91.56 120 ASN A N 1
ATOM 979 C CA . ASN A 1 120 ? 13.754 -1.728 -13.691 1.00 91.56 120 ASN A CA 1
ATOM 980 C C . ASN A 1 120 ? 14.236 -1.303 -15.085 1.00 91.56 120 ASN A C 1
ATOM 982 O O . ASN A 1 120 ? 14.864 -0.256 -15.219 1.00 91.56 120 ASN A O 1
ATOM 986 N N . LYS A 1 121 ? 13.830 -2.029 -16.137 1.00 93.00 121 LYS A N 1
ATOM 987 C CA . LYS A 1 121 ? 14.114 -1.665 -17.537 1.00 93.00 121 LYS A CA 1
ATOM 988 C C . LYS A 1 121 ? 13.601 -0.264 -17.876 1.00 93.00 121 LYS A C 1
ATOM 990 O O . LYS A 1 121 ? 14.315 0.527 -18.480 1.00 93.00 121 LYS A O 1
ATOM 995 N N . LYS A 1 122 ? 12.398 0.104 -17.412 1.00 92.56 122 LYS A N 1
ATOM 996 C CA . LYS A 1 122 ? 11.855 1.460 -17.614 1.00 92.56 122 LYS A CA 1
ATOM 997 C C . LYS A 1 122 ? 12.674 2.542 -16.910 1.00 92.56 122 LYS A C 1
ATOM 999 O O . LYS A 1 122 ? 12.852 3.621 -17.473 1.00 92.56 122 LYS A O 1
ATOM 1004 N N . ALA A 1 123 ? 13.126 2.275 -15.686 1.00 90.44 123 ALA A N 1
ATOM 1005 C CA . ALA A 1 123 ? 13.978 3.194 -14.942 1.00 90.44 123 ALA A CA 1
ATOM 1006 C C . ALA A 1 123 ? 15.327 3.386 -15.652 1.00 90.44 123 ALA A C 1
ATOM 1008 O O . ALA A 1 123 ? 15.746 4.525 -15.843 1.00 90.44 123 ALA A O 1
ATOM 1009 N N . ALA A 1 124 ? 15.935 2.299 -16.139 1.00 89.06 124 ALA A N 1
ATOM 1010 C CA . ALA A 1 124 ? 17.152 2.352 -16.945 1.00 89.06 124 ALA A CA 1
ATOM 1011 C C . ALA A 1 124 ? 16.958 3.215 -18.205 1.00 89.06 124 ALA A C 1
ATOM 1013 O O . ALA A 1 124 ? 17.708 4.167 -18.407 1.00 89.06 124 ALA A O 1
ATOM 1014 N N . THR A 1 125 ? 15.886 2.999 -18.984 1.00 88.50 125 THR A N 1
ATOM 1015 C CA . THR A 1 125 ? 15.591 3.821 -20.177 1.00 88.50 125 THR A CA 1
ATOM 1016 C C . THR A 1 125 ? 15.461 5.317 -19.862 1.00 88.50 125 THR A C 1
ATOM 1018 O O . THR A 1 125 ? 15.827 6.155 -20.684 1.00 88.50 125 THR A O 1
ATOM 1021 N N . ASN A 1 126 ? 14.915 5.677 -18.696 1.00 87.56 126 ASN A N 1
ATOM 1022 C CA . ASN A 1 126 ? 14.737 7.079 -18.307 1.00 87.56 126 ASN A CA 1
ATOM 1023 C C . ASN A 1 126 ? 16.061 7.766 -17.921 1.00 87.56 126 ASN A C 1
ATOM 1025 O O . ASN A 1 126 ? 16.151 8.987 -18.036 1.00 87.56 126 ASN A O 1
ATOM 1029 N N . ASN A 1 127 ? 17.061 7.001 -17.471 1.00 89.44 127 ASN A N 1
ATOM 1030 C CA . ASN A 1 127 ? 18.351 7.519 -17.007 1.00 89.44 127 ASN A CA 1
ATOM 1031 C C . ASN A 1 127 ? 19.409 7.618 -18.122 1.00 89.44 127 ASN A C 1
ATOM 1033 O O . ASN A 1 127 ? 20.388 8.348 -17.963 1.00 89.44 127 ASN A O 1
ATOM 1037 N N . ILE A 1 128 ? 19.216 6.917 -19.244 1.00 89.25 128 ILE A N 1
ATOM 1038 C CA . ILE A 1 128 ? 20.144 6.922 -20.385 1.00 89.25 128 ILE A CA 1
ATOM 1039 C C . ILE A 1 128 ? 20.180 8.296 -21.069 1.00 89.25 128 ILE A C 1
ATOM 1041 O O . ILE A 1 128 ? 19.142 8.894 -21.371 1.00 89.25 128 ILE A O 1
ATOM 1045 N N . ARG A 1 129 ? 21.399 8.777 -21.348 1.00 84.56 129 ARG A N 1
ATOM 1046 C CA . ARG A 1 129 ? 21.664 10.080 -21.985 1.00 84.56 129 ARG A CA 1
ATOM 1047 C C . ARG A 1 129 ? 21.868 9.973 -23.498 1.00 84.56 129 ARG A C 1
ATOM 1049 O O . ARG A 1 129 ? 21.440 10.862 -24.230 1.00 84.56 129 ARG A O 1
ATOM 1056 N N . THR A 1 130 ? 22.479 8.889 -23.968 1.00 90.69 130 THR A N 1
ATOM 1057 C CA . THR A 1 130 ? 22.853 8.698 -25.375 1.00 90.69 130 THR A CA 1
ATOM 1058 C C . THR A 1 130 ? 21.674 8.200 -26.211 1.00 90.69 130 THR A C 1
ATOM 1060 O O . THR A 1 130 ? 20.908 7.336 -25.786 1.00 90.69 130 THR A O 1
ATOM 1063 N N . ARG A 1 131 ? 21.518 8.714 -27.439 1.00 87.81 131 ARG A N 1
ATOM 1064 C CA . ARG A 1 131 ? 20.377 8.375 -28.312 1.00 87.81 131 ARG A CA 1
ATOM 1065 C C . ARG A 1 131 ? 20.365 6.903 -28.746 1.00 87.81 131 ARG A C 1
ATOM 1067 O O . ARG A 1 131 ? 19.294 6.305 -28.753 1.00 87.81 131 ARG A O 1
ATOM 1074 N N . ALA A 1 132 ? 21.522 6.333 -29.083 1.00 89.31 132 ALA A N 1
ATOM 1075 C CA . ALA A 1 132 ? 21.634 4.945 -29.541 1.00 89.31 132 ALA A CA 1
ATOM 1076 C C . ALA A 1 132 ? 21.254 3.942 -28.436 1.00 89.31 132 ALA A C 1
ATOM 1078 O O . ALA A 1 132 ? 20.349 3.130 -28.612 1.00 89.31 132 ALA A O 1
ATOM 1079 N N . GLU A 1 133 ? 21.854 4.083 -27.253 1.00 89.44 133 GLU A N 1
ATOM 1080 C CA . GLU A 1 133 ? 21.556 3.260 -26.071 1.00 89.44 133 GLU A CA 1
ATOM 1081 C C . GLU A 1 133 ? 20.084 3.365 -25.651 1.00 89.44 133 GLU A C 1
ATOM 1083 O O . GLU A 1 133 ? 19.466 2.389 -25.227 1.00 89.44 133 GLU A O 1
ATOM 1088 N N . LYS A 1 134 ? 19.481 4.549 -25.816 1.00 92.31 134 LYS A N 1
ATOM 1089 C CA . L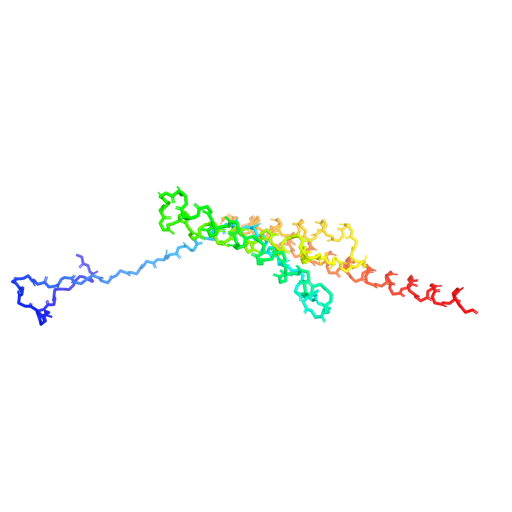YS A 1 134 ? 18.069 4.767 -25.495 1.00 92.31 134 LYS A CA 1
ATOM 1090 C C . LYS A 1 134 ? 17.135 3.991 -26.422 1.00 92.31 134 LYS A C 1
ATOM 1092 O O . LYS A 1 134 ? 16.120 3.492 -25.944 1.00 92.31 134 LYS A O 1
ATOM 1097 N N . ILE A 1 135 ? 17.463 3.881 -27.712 1.00 91.94 135 ILE A N 1
ATOM 1098 C CA . ILE A 1 135 ? 16.679 3.098 -28.682 1.00 91.94 135 ILE A CA 1
ATOM 1099 C C . ILE A 1 135 ? 16.709 1.615 -28.296 1.00 91.94 135 ILE A C 1
ATOM 1101 O O . ILE A 1 135 ? 15.650 0.991 -28.208 1.00 91.94 135 ILE A O 1
ATOM 1105 N N . GLN A 1 136 ? 17.892 1.085 -27.974 1.00 92.81 136 GLN A N 1
ATOM 1106 C CA . GLN A 1 136 ? 18.059 -0.308 -27.557 1.00 92.81 136 GLN A CA 1
ATOM 1107 C C . GLN A 1 136 ? 17.300 -0.612 -26.255 1.00 92.81 136 GLN A C 1
ATOM 1109 O O . GLN A 1 136 ? 16.438 -1.491 -26.218 1.00 92.81 136 GLN A O 1
ATOM 1114 N N . ALA A 1 137 ? 17.514 0.188 -25.206 1.00 91.00 137 ALA A N 1
ATOM 1115 C CA . ALA A 1 137 ? 16.826 0.008 -23.927 1.00 91.00 137 ALA A CA 1
ATOM 1116 C C . ALA A 1 137 ? 15.298 0.176 -24.044 1.00 91.00 137 ALA A C 1
ATOM 1118 O O . ALA A 1 137 ? 14.527 -0.422 -23.287 1.00 91.00 137 ALA A O 1
ATOM 1119 N N . GLN A 1 138 ? 14.829 0.995 -24.990 1.00 92.19 138 GLN A N 1
ATOM 1120 C CA . GLN A 1 138 ? 13.405 1.144 -25.268 1.00 92.19 138 GLN A CA 1
ATOM 1121 C C . GLN A 1 138 ? 12.821 -0.103 -25.946 1.00 92.19 138 GLN A C 1
ATOM 1123 O O . GLN A 1 138 ? 11.697 -0.484 -25.604 1.00 92.19 138 GLN A O 1
ATOM 1128 N N . ALA A 1 139 ? 13.562 -0.758 -26.845 1.00 94.38 139 ALA A N 1
ATOM 1129 C CA . ALA A 1 139 ? 13.157 -2.029 -27.446 1.00 94.38 139 ALA A CA 1
ATOM 1130 C C . ALA A 1 139 ? 13.0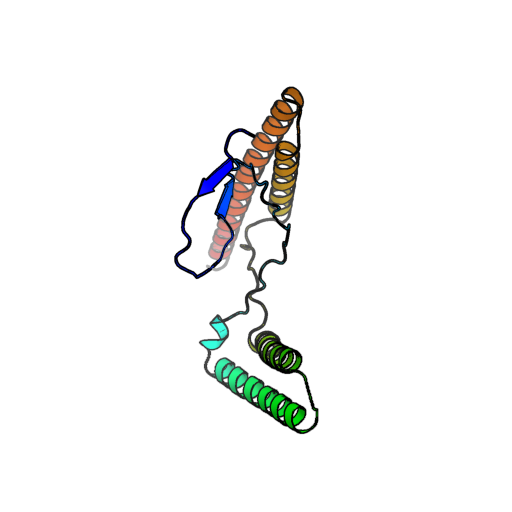03 -3.128 -26.378 1.00 94.38 139 ALA A C 1
ATOM 1132 O O . ALA A 1 139 ? 11.946 -3.759 -26.292 1.00 94.38 139 ALA A O 1
ATOM 1133 N N . GLU A 1 140 ? 13.980 -3.262 -25.479 1.00 94.12 140 GLU A N 1
ATOM 1134 C CA . GLU A 1 140 ? 13.943 -4.224 -24.366 1.00 94.12 140 GLU A CA 1
ATOM 1135 C C . GLU A 1 140 ? 12.780 -3.967 -23.397 1.00 94.12 140 GLU A C 1
ATOM 1137 O O . GLU A 1 140 ? 12.098 -4.893 -22.947 1.00 94.12 140 GLU A O 1
ATOM 1142 N N . TYR A 1 141 ? 12.488 -2.697 -23.088 1.00 95.81 141 TYR A N 1
ATOM 1143 C CA . TYR A 1 141 ? 11.315 -2.339 -22.288 1.00 95.81 141 TYR A CA 1
ATOM 1144 C C . TYR A 1 141 ? 9.999 -2.725 -22.983 1.00 95.81 141 TYR A C 1
ATOM 1146 O O . TYR A 1 141 ? 9.060 -3.189 -22.323 1.00 95.81 141 TYR A O 1
ATOM 1154 N N . ILE A 1 142 ? 9.899 -2.518 -24.301 1.00 95.56 142 ILE A N 1
ATOM 1155 C CA . ILE A 1 142 ? 8.711 -2.884 -25.085 1.00 95.56 142 ILE A CA 1
ATOM 1156 C C . ILE A 1 142 ? 8.507 -4.398 -25.050 1.00 95.56 142 ILE A C 1
ATOM 1158 O O . ILE A 1 142 ? 7.376 -4.851 -24.851 1.00 95.56 142 ILE A O 1
ATOM 1162 N N . GLU A 1 143 ? 9.576 -5.175 -25.198 1.00 96.31 143 GLU A N 1
ATOM 1163 C CA . GLU A 1 143 ? 9.516 -6.629 -25.111 1.00 96.31 143 GLU A CA 1
ATOM 1164 C C . GLU A 1 143 ? 9.092 -7.100 -23.715 1.00 96.31 143 GLU A C 1
ATOM 1166 O O . GLU A 1 143 ? 8.096 -7.817 -23.590 1.00 96.31 143 GLU A O 1
ATOM 1171 N N . ALA A 1 144 ? 9.736 -6.605 -22.654 1.00 94.69 144 ALA A N 1
ATOM 1172 C CA . ALA A 1 144 ? 9.360 -6.925 -21.275 1.00 94.69 144 ALA A CA 1
ATOM 1173 C C . ALA A 1 144 ? 7.890 -6.560 -20.983 1.00 94.69 144 ALA A C 1
ATOM 1175 O O . ALA A 1 144 ? 7.156 -7.297 -20.322 1.00 94.69 144 ALA A O 1
ATOM 1176 N N . LYS A 1 145 ? 7.397 -5.441 -21.535 1.00 96.12 145 LYS A N 1
ATOM 1177 C CA . LYS A 1 145 ? 5.980 -5.052 -21.447 1.00 96.12 145 LYS A CA 1
ATOM 1178 C C . LYS A 1 145 ? 5.057 -6.044 -22.161 1.00 96.12 145 LYS A C 1
ATOM 1180 O O . LYS A 1 145 ? 3.959 -6.294 -21.659 1.00 96.12 145 LYS A O 1
ATOM 1185 N N . LYS A 1 146 ? 5.455 -6.593 -23.315 1.00 96.56 146 LYS A N 1
ATOM 1186 C CA . LYS A 1 146 ? 4.693 -7.641 -24.017 1.00 96.56 146 LYS A CA 1
ATOM 1187 C C . LYS A 1 146 ? 4.667 -8.935 -23.202 1.00 96.56 146 LYS A C 1
ATOM 1189 O O . LYS A 1 146 ? 3.592 -9.510 -23.052 1.00 96.56 146 LYS A O 1
ATOM 1194 N N . GLN A 1 147 ? 5.801 -9.349 -22.640 1.00 94.88 147 GLN A N 1
ATOM 1195 C CA . GLN A 1 147 ? 5.904 -10.562 -21.825 1.00 94.88 147 GLN A CA 1
ATOM 1196 C C . GLN A 1 147 ? 5.014 -10.491 -20.576 1.00 94.88 147 GLN A C 1
ATOM 1198 O O . GLN A 1 147 ? 4.202 -11.386 -20.372 1.00 94.88 147 GLN A O 1
ATOM 1203 N N . VAL A 1 148 ? 5.045 -9.380 -19.828 1.00 96.25 148 VAL A N 1
ATOM 1204 C CA . VAL A 1 148 ? 4.142 -9.156 -18.679 1.00 96.25 148 VAL A CA 1
ATOM 1205 C C . VAL A 1 148 ? 2.667 -9.254 -19.085 1.00 96.25 148 VAL A C 1
ATOM 1207 O O . VAL A 1 148 ? 1.858 -9.843 -18.378 1.00 96.25 148 VAL A O 1
ATOM 1210 N N . LYS A 1 149 ? 2.281 -8.695 -20.241 1.00 95.81 149 LYS A N 1
ATOM 1211 C CA . LYS A 1 149 ? 0.895 -8.815 -20.725 1.00 95.81 149 LYS A CA 1
ATOM 1212 C C . LYS A 1 149 ? 0.512 -10.260 -21.050 1.00 95.81 149 LYS A C 1
ATOM 1214 O O . LYS A 1 149 ? -0.647 -10.616 -20.862 1.00 95.81 149 LYS A O 1
ATOM 1219 N N . ARG A 1 150 ? 1.444 -11.061 -21.577 1.00 96.06 150 ARG A N 1
ATOM 1220 C CA . ARG A 1 150 ? 1.214 -12.481 -21.877 1.00 96.06 150 ARG A CA 1
ATOM 1221 C C . ARG A 1 150 ? 1.090 -13.299 -20.593 1.00 96.06 150 ARG A C 1
ATOM 1223 O O . ARG A 1 150 ? 0.112 -14.025 -20.473 1.00 96.06 150 ARG A O 1
ATOM 1230 N N . SER A 1 151 ? 1.996 -13.116 -19.632 1.00 94.38 151 SER A N 1
ATOM 1231 C CA . SER A 1 151 ? 1.979 -13.867 -18.370 1.00 94.38 151 SER A CA 1
ATOM 1232 C C . SER A 1 151 ? 0.709 -13.585 -17.561 1.00 94.38 151 SER A C 1
ATOM 1234 O O . SER A 1 151 ? 0.020 -14.512 -17.166 1.00 94.38 151 SER A O 1
ATOM 1236 N N . ILE A 1 152 ? 0.283 -12.318 -17.477 1.00 93.56 152 ILE A N 1
ATOM 1237 C CA . ILE A 1 152 ? -0.987 -11.934 -16.836 1.00 93.56 152 ILE A CA 1
ATOM 1238 C C . ILE A 1 152 ? -2.198 -12.636 -17.476 1.00 93.56 152 ILE A C 1
ATOM 1240 O O . ILE A 1 152 ? -3.148 -12.995 -16.784 1.00 93.56 152 ILE A O 1
ATOM 1244 N N . ARG A 1 153 ? -2.211 -12.807 -18.804 1.00 94.38 153 ARG A N 1
ATOM 1245 C CA . ARG A 1 153 ? -3.309 -13.510 -19.490 1.00 94.38 153 ARG A CA 1
ATOM 1246 C C . ARG A 1 153 ? -3.271 -15.011 -19.220 1.00 94.38 153 ARG A C 1
ATOM 1248 O O . ARG A 1 153 ? -4.334 -15.592 -19.034 1.00 94.38 153 ARG A O 1
ATOM 1255 N N . ALA A 1 154 ? -2.080 -15.607 -19.211 1.00 94.38 154 ALA A N 1
ATOM 1256 C CA . ALA A 1 154 ? -1.886 -17.026 -18.933 1.00 94.38 154 ALA A CA 1
ATOM 1257 C C . ALA A 1 154 ? -2.305 -17.372 -17.498 1.00 94.38 154 ALA A C 1
ATOM 1259 O O . ALA A 1 154 ? -3.154 -18.234 -17.311 1.00 94.38 154 ALA A O 1
ATOM 1260 N N . ASP A 1 155 ? -1.810 -16.613 -16.522 1.00 93.31 155 ASP A N 1
ATOM 1261 C CA . ASP A 1 155 ? -2.178 -16.715 -15.109 1.00 93.31 155 ASP A CA 1
ATOM 1262 C C . ASP A 1 155 ? -3.701 -16.642 -14.911 1.00 93.31 155 ASP A C 1
ATOM 1264 O O . ASP A 1 155 ? -4.307 -17.487 -14.256 1.00 93.31 155 ASP A O 1
ATOM 1268 N N . LYS A 1 156 ? -4.353 -15.655 -15.546 1.00 91.62 156 LYS A N 1
ATOM 1269 C CA . LYS A 1 156 ? -5.810 -15.505 -15.471 1.00 91.62 156 LYS A CA 1
ATOM 1270 C C . LYS A 1 156 ? -6.547 -16.699 -16.087 1.00 91.62 156 LYS A C 1
ATOM 1272 O O . LYS A 1 156 ? -7.561 -17.114 -15.538 1.00 91.62 156 LYS A O 1
ATOM 1277 N N . LYS A 1 157 ? -6.082 -17.209 -17.232 1.00 92.31 157 LYS A N 1
ATOM 1278 C CA . LYS A 1 157 ? -6.691 -18.366 -17.905 1.00 92.31 157 LYS A CA 1
ATOM 1279 C C . LYS A 1 157 ? -6.588 -19.613 -17.023 1.00 92.31 157 LYS A C 1
ATOM 1281 O O . LYS A 1 157 ? -7.609 -20.237 -16.766 1.00 92.31 157 LYS A O 1
ATOM 1286 N N . LYS A 1 158 ? -5.392 -19.888 -16.497 1.00 92.62 158 LYS A N 1
ATOM 1287 C CA . LYS A 1 158 ? -5.117 -21.027 -15.616 1.00 92.62 158 LYS A CA 1
ATOM 1288 C C . LYS A 1 158 ? -6.033 -21.036 -14.390 1.00 92.62 158 LYS A C 1
ATOM 1290 O O . LYS A 1 158 ? -6.658 -22.043 -14.098 1.00 92.62 158 LYS A O 1
ATOM 1295 N N . TYR A 1 159 ? -6.184 -19.891 -13.729 1.00 89.12 159 TYR A N 1
ATOM 1296 C CA . TYR A 1 159 ? -7.063 -19.776 -12.564 1.00 89.12 159 TYR A CA 1
ATOM 1297 C C . TYR A 1 159 ? -8.539 -20.046 -12.879 1.00 89.12 159 TYR A C 1
ATOM 1299 O O . TYR A 1 159 ? -9.235 -20.682 -12.096 1.00 89.12 159 TYR A O 1
ATOM 1307 N N . VAL A 1 160 ? -9.034 -19.574 -14.028 1.00 90.31 160 VAL A N 1
ATOM 1308 C CA . VAL A 1 160 ? -10.419 -19.848 -14.446 1.00 90.31 160 VAL A CA 1
ATOM 1309 C C . VAL A 1 160 ? -10.621 -21.341 -14.729 1.00 90.31 160 VAL A C 1
ATOM 1311 O O . VAL A 1 160 ? -11.654 -21.887 -14.355 1.00 90.31 160 VAL A O 1
ATOM 1314 N N . GLU A 1 161 ? -9.639 -22.008 -15.339 1.00 91.12 161 GLU A N 1
ATOM 1315 C CA . GLU A 1 161 ? -9.668 -23.458 -15.589 1.00 91.12 161 GLU A CA 1
ATOM 1316 C C . GLU A 1 161 ? -9.631 -24.268 -14.279 1.00 91.12 161 GLU A C 1
ATOM 1318 O O . GLU A 1 161 ? -10.409 -25.205 -14.103 1.00 91.12 161 GLU A O 1
ATOM 1323 N N . GLU A 1 162 ? -8.794 -23.881 -13.314 1.00 89.62 162 GLU A N 1
ATOM 1324 C CA . GLU A 1 162 ? -8.740 -24.504 -11.982 1.00 89.62 162 GLU A CA 1
ATOM 1325 C C . GLU A 1 162 ? -10.070 -24.360 -11.223 1.00 89.62 162 GLU A C 1
ATOM 1327 O O . GLU A 1 162 ? -10.553 -25.321 -10.620 1.00 89.62 162 GLU A O 1
ATOM 1332 N N . LEU A 1 163 ? -10.714 -23.191 -11.296 1.00 88.38 163 LEU A N 1
ATOM 1333 C CA . LEU A 1 163 ? -12.038 -22.988 -10.701 1.00 88.38 163 LEU A CA 1
ATOM 1334 C C . LEU A 1 163 ? -13.109 -23.866 -11.360 1.00 88.38 163 LEU A C 1
ATOM 1336 O O . LEU A 1 163 ? -13.909 -24.475 -10.652 1.00 88.38 163 LEU A O 1
ATOM 1340 N N . ALA A 1 164 ? -13.111 -23.956 -12.693 1.00 88.44 164 ALA A N 1
ATOM 1341 C CA . ALA A 1 164 ? -14.064 -24.784 -13.431 1.00 88.44 164 ALA A CA 1
ATOM 1342 C C . ALA A 1 164 ? -13.914 -26.272 -13.072 1.00 88.44 164 ALA A C 1
ATOM 1344 O O . ALA A 1 164 ? -14.888 -26.915 -12.693 1.00 88.44 164 ALA A O 1
ATOM 1345 N N . THR A 1 165 ? -12.683 -26.792 -13.080 1.00 90.75 165 THR A N 1
ATOM 1346 C CA . THR A 1 165 ? -12.407 -28.197 -12.723 1.00 90.75 165 THR A CA 1
ATOM 1347 C C . THR A 1 165 ? -12.733 -28.521 -11.264 1.00 90.75 165 THR A C 1
ATOM 1349 O O . THR A 1 165 ? -13.129 -29.643 -10.953 1.00 90.75 165 THR A O 1
ATOM 1352 N N . THR A 1 166 ? -12.589 -27.558 -10.350 1.00 88.44 166 THR A N 1
ATOM 1353 C CA . THR A 1 166 ? -12.991 -27.737 -8.947 1.00 88.44 166 THR A CA 1
ATOM 1354 C C . THR A 1 166 ? -14.514 -27.793 -8.815 1.00 88.44 166 THR A C 1
ATOM 1356 O O . THR A 1 166 ? -15.028 -28.630 -8.074 1.00 88.44 166 THR A O 1
ATOM 1359 N N . ALA A 1 167 ? -15.243 -26.954 -9.559 1.00 87.44 167 ALA A N 1
ATOM 1360 C CA . ALA A 1 167 ? -16.704 -26.968 -9.571 1.00 87.44 167 ALA A CA 1
ATOM 1361 C C . ALA A 1 167 ? -17.266 -28.275 -10.158 1.00 87.44 167 ALA A C 1
ATOM 1363 O O . ALA A 1 167 ? -18.184 -28.848 -9.579 1.00 87.44 167 ALA A O 1
ATOM 1364 N N . GLU A 1 168 ? -16.674 -28.781 -11.245 1.00 82.50 168 GLU A N 1
ATOM 1365 C CA . GLU A 1 168 ? -17.050 -30.064 -11.859 1.00 82.50 168 GLU A CA 1
ATOM 1366 C C . GLU A 1 168 ? -16.857 -31.250 -10.908 1.00 82.50 168 GLU A C 1
ATOM 1368 O O . GLU A 1 168 ? -17.718 -32.116 -10.833 1.00 82.50 168 GLU A O 1
ATOM 1373 N N . LYS A 1 169 ? -15.756 -31.279 -10.144 1.00 86.56 169 LYS A N 1
ATOM 1374 C CA . LYS A 1 169 ? -15.485 -32.334 -9.147 1.00 86.56 169 LYS A CA 1
ATOM 1375 C C . LYS A 1 169 ? -16.364 -32.257 -7.896 1.00 86.56 169 LYS A C 1
ATOM 1377 O O . LYS A 1 169 ? -16.342 -33.189 -7.098 1.00 86.56 169 LYS A O 1
ATOM 1382 N N . SER A 1 170 ? -17.042 -31.132 -7.681 1.00 73.31 170 SER A N 1
ATOM 1383 C CA . SER A 1 170 ? -17.898 -30.903 -6.510 1.00 73.31 170 SER A CA 1
ATOM 1384 C C . SER A 1 170 ? -19.384 -31.170 -6.795 1.00 73.31 170 SER A C 1
ATOM 1386 O O . SER A 1 170 ? -20.201 -30.979 -5.895 1.00 73.31 170 SER A O 1
ATOM 1388 N N . CYS A 1 171 ? -19.725 -31.571 -8.026 1.00 58.81 171 CYS A N 1
ATOM 1389 C CA . CYS A 1 171 ? -21.035 -32.097 -8.424 1.00 58.81 171 CYS A CA 1
ATOM 1390 C C . CYS A 1 171 ? -21.014 -33.628 -8.409 1.00 58.81 171 CYS A C 1
ATOM 1392 O O . CYS A 1 171 ? -22.074 -34.209 -8.089 1.00 58.81 171 CYS A O 1
#

Foldseek 3Di:
DPFKDWDPDDPDPDPDIDIDGDDDDDDDDPPPPPPPPPFDFQCVLCVPPVLVVQLVVQLVVLVVVLVVVVVVDPDDPVVNVVSNVCSNVVSSCVRRNTDDPPPPPLQDPVLVVLVVVLVVLVVVLVPDDDPVVNVVSVVVSVVSVVVSVVSVVVSVVVVVVVVVVVVVVVD

Organism: NCBI:txid31246

Nearest PDB structures (foldseek):
  4k0d-assembly1_B  TM=4.056E-01  e=4.134E+00  Anaeromyxobacter dehalogenans 2CP-C

pLDDT: mean 84.71, std 12.27, range [49.31, 96.81]

Mean predicted aligned error: 16.0 Å

Solvent-accessible surface area (backbone atoms only — not comparable to full-atom values): 10138 Å² total; per-residue (Å²): 125,91,53,62,47,77,44,86,81,68,104,55,103,60,98,70,73,50,74,46,70,68,78,93,76,88,80,76,82,77,73,73,85,71,79,67,72,82,81,46,61,30,68,70,46,63,74,38,67,69,53,36,50,51,41,52,52,53,40,51,56,44,50,49,57,50,54,54,51,60,74,76,44,97,69,53,73,68,56,52,52,48,50,56,51,48,49,53,50,52,40,42,48,74,69,43,26,71,48,76,77,76,66,62,86,46,63,46,70,69,46,53,52,41,48,52,51,33,50,52,37,48,54,52,40,71,70,52,84,53,72,68,62,31,54,54,38,45,51,54,29,54,50,36,52,51,50,40,57,48,43,56,50,50,30,50,51,52,43,53,52,54,52,50,56,51,54,63,74,72,109